Protein AF-A0A662SLT8-F1 (afdb_monomer_lite)

pLDDT: mean 85.56, std 12.42, range [47.25, 97.12]

Sequence (108 aa):
MTLLVELSDKREFVDIVRRLYRAIRQFSIESAPETILFWREAAVEGGVEVIYLVPLKPPDSDWVVWRCRERVPPEAVGESVESTLAEVGLDRALKVNSLKVDGEELAK

Secondary structure (DSSP, 8-state):
-PEEEEES-HHHHHHHHHHHHHHHHHH-SS------EEEEEEEETTEEEEEEEEEE--TTS--EEEEEEEEE-GGGHHHHHHHHHHHHT-S-EEE-S--EETTEES--

Structure (mmCIF, N/CA/C/O backbone):
data_AF-A0A662SLT8-F1
#
_entry.id   AF-A0A662SLT8-F1
#
loop_
_atom_site.group_PDB
_atom_site.id
_atom_site.type_symbol
_atom_site.label_atom_id
_atom_site.label_alt_id
_atom_site.label_comp_id
_atom_site.label_asym_id
_atom_site.label_entity_id
_atom_site.label_seq_id
_atom_site.pdbx_PDB_ins_code
_atom_site.Cartn_x
_atom_site.Cartn_y
_atom_site.Cartn_z
_atom_site.occupancy
_atom_site.B_iso_or_equiv
_atom_site.auth_seq_id
_atom_site.auth_comp_id
_atom_site.auth_asym_id
_atom_site.auth_atom_id
_atom_site.pdbx_PDB_model_num
ATOM 1 N N . MET A 1 1 ? 13.918 15.350 -6.840 1.00 69.12 1 MET A N 1
ATOM 2 C CA . MET A 1 1 ? 12.731 15.929 -6.166 1.00 69.12 1 MET A CA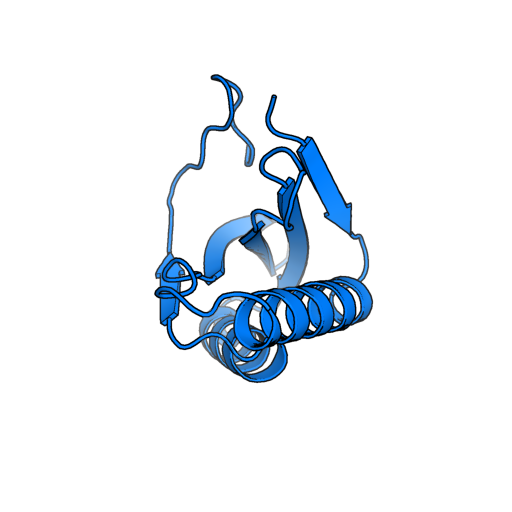 1
ATOM 3 C C . MET A 1 1 ? 11.761 14.787 -5.965 1.00 69.12 1 MET A C 1
ATOM 5 O O . MET A 1 1 ? 11.620 14.018 -6.899 1.00 69.12 1 MET A O 1
ATOM 9 N N . THR A 1 2 ? 11.158 14.581 -4.797 1.00 79.19 2 THR A N 1
ATOM 10 C CA . THR A 1 2 ? 10.259 13.426 -4.634 1.00 79.19 2 THR A CA 1
ATOM 11 C C . THR A 1 2 ? 8.813 13.838 -4.887 1.00 79.19 2 THR A C 1
ATOM 13 O O . THR A 1 2 ? 8.306 14.751 -4.240 1.00 79.19 2 THR A O 1
ATOM 16 N N . LEU A 1 3 ? 8.128 13.167 -5.815 1.00 84.81 3 LEU A N 1
ATOM 17 C CA . LEU A 1 3 ? 6.711 13.417 -6.079 1.00 84.81 3 LEU A CA 1
ATOM 18 C C . LEU A 1 3 ? 5.844 12.525 -5.187 1.00 84.81 3 LEU A C 1
ATOM 20 O O . LEU A 1 3 ? 5.958 11.303 -5.235 1.00 84.81 3 LEU A O 1
ATOM 24 N N . LEU A 1 4 ? 4.936 13.119 -4.413 1.00 88.19 4 LEU A N 1
ATOM 25 C CA . LEU A 1 4 ? 3.872 12.387 -3.728 1.00 88.19 4 LEU A CA 1
ATOM 26 C C . LEU A 1 4 ? 2.616 12.371 -4.600 1.00 88.19 4 LEU A C 1
ATOM 28 O O . LEU A 1 4 ? 2.088 13.429 -4.936 1.00 88.19 4 LEU A O 1
ATOM 32 N N . VAL A 1 5 ? 2.103 11.181 -4.905 1.00 90.38 5 VAL A N 1
ATOM 33 C CA . VAL A 1 5 ? 0.829 11.009 -5.610 1.00 90.38 5 VAL A CA 1
ATOM 34 C C . VAL A 1 5 ? -0.169 10.350 -4.673 1.00 90.38 5 VAL A C 1
ATOM 36 O O . VAL A 1 5 ? 0.045 9.227 -4.222 1.00 90.38 5 VAL A O 1
ATOM 39 N N . GLU A 1 6 ? -1.264 11.047 -4.378 1.00 92.50 6 GLU A N 1
ATOM 40 C CA . GLU A 1 6 ? -2.374 10.491 -3.610 1.00 92.50 6 GLU A CA 1
ATOM 41 C C . GLU A 1 6 ? -3.483 9.986 -4.532 1.00 92.50 6 GLU A C 1
ATOM 43 O O . GLU A 1 6 ? -3.958 10.717 -5.398 1.00 92.50 6 GLU A O 1
ATOM 48 N N . LEU A 1 7 ? -3.912 8.748 -4.294 1.00 93.88 7 LEU A N 1
ATOM 49 C CA . LEU A 1 7 ? -5.016 8.098 -4.985 1.00 93.88 7 LEU A CA 1
ATOM 50 C C . LEU A 1 7 ? -6.145 7.825 -3.992 1.00 93.88 7 LEU A C 1
ATOM 52 O O . LEU A 1 7 ? -5.937 7.210 -2.942 1.00 93.88 7 LEU A O 1
ATOM 56 N N . SER A 1 8 ? -7.345 8.295 -4.331 1.00 90.38 8 SER A N 1
ATOM 57 C CA . SER A 1 8 ? -8.539 8.146 -3.491 1.00 90.38 8 SER A CA 1
ATOM 58 C C . SER A 1 8 ? -9.168 6.753 -3.579 1.00 90.38 8 SER A C 1
ATOM 60 O O . SER A 1 8 ? -9.942 6.389 -2.699 1.00 90.38 8 SER A O 1
ATOM 62 N N . ASP A 1 9 ? -8.846 5.979 -4.620 1.00 92.50 9 ASP A N 1
ATOM 63 C CA . ASP A 1 9 ? -9.333 4.613 -4.823 1.00 92.50 9 ASP A CA 1
ATOM 64 C C . ASP A 1 9 ? -8.187 3.601 -4.657 1.00 92.50 9 ASP A C 1
ATOM 66 O O . ASP A 1 9 ? -7.164 3.656 -5.349 1.00 92.50 9 ASP A O 1
ATOM 70 N N . LYS A 1 10 ? -8.377 2.637 -3.750 1.00 94.19 10 LYS A N 1
ATOM 71 C CA . LYS A 1 10 ? -7.440 1.532 -3.512 1.00 94.19 10 LYS A CA 1
ATOM 72 C C . LYS A 1 10 ? -7.220 0.673 -4.753 1.00 94.19 10 LYS A C 1
ATOM 74 O O . LYS A 1 10 ? -6.099 0.229 -4.985 1.00 94.19 10 LYS A O 1
ATOM 79 N N . ARG A 1 11 ? -8.250 0.446 -5.569 1.00 94.94 11 ARG A N 1
ATOM 80 C CA . ARG A 1 11 ? -8.133 -0.344 -6.803 1.00 94.94 11 ARG A CA 1
ATOM 81 C C . ARG A 1 11 ? -7.224 0.345 -7.806 1.00 94.94 11 ARG A C 1
ATOM 83 O O . ARG A 1 11 ? -6.373 -0.309 -8.399 1.00 94.94 11 ARG A O 1
ATOM 90 N N . GLU A 1 12 ? -7.368 1.660 -7.953 1.00 95.19 12 GLU A N 1
ATOM 91 C CA . GLU A 1 12 ? -6.495 2.461 -8.813 1.00 95.19 12 GLU A CA 1
ATOM 92 C C . GLU A 1 12 ? -5.049 2.430 -8.305 1.00 95.19 12 GLU A C 1
ATOM 94 O O . GLU A 1 12 ? -4.123 2.188 -9.081 1.00 95.19 12 GLU A O 1
ATOM 99 N N . PHE A 1 13 ? -4.858 2.583 -6.991 1.00 95.94 13 PHE A N 1
ATOM 100 C CA . PHE A 1 13 ? -3.553 2.439 -6.351 1.00 95.94 13 PHE A CA 1
ATOM 101 C C . PHE A 1 13 ? -2.909 1.082 -6.637 1.00 95.94 13 PHE A C 1
ATOM 103 O O . PHE A 1 13 ? -1.773 1.029 -7.112 1.00 95.94 13 PHE A O 1
ATOM 110 N N . VAL A 1 14 ? -3.643 -0.008 -6.413 1.00 96.06 14 VAL A N 1
ATOM 111 C CA . VAL A 1 14 ? -3.174 -1.370 -6.673 1.00 96.06 14 VAL A CA 1
ATOM 112 C C . VAL A 1 14 ? -2.792 -1.544 -8.138 1.00 96.06 14 VAL A C 1
ATOM 114 O O . VAL A 1 14 ? -1.695 -2.019 -8.439 1.00 96.06 14 VAL A O 1
ATOM 117 N N . ASP A 1 15 ? -3.664 -1.136 -9.058 1.00 95.56 15 ASP A N 1
ATOM 118 C CA . ASP A 1 15 ? -3.443 -1.315 -10.489 1.00 95.56 15 ASP A CA 1
ATOM 119 C C . ASP A 1 15 ? -2.214 -0.551 -10.985 1.00 95.56 15 ASP A C 1
ATOM 121 O O . ASP A 1 15 ? -1.408 -1.110 -11.739 1.00 95.56 15 ASP A O 1
ATOM 125 N N . ILE A 1 16 ? -2.045 0.704 -10.562 1.00 92.62 16 ILE A N 1
ATOM 126 C CA . ILE A 1 16 ? -0.908 1.539 -10.958 1.00 92.62 16 ILE A CA 1
ATOM 127 C C . ILE A 1 16 ? 0.390 0.983 -10.374 1.00 92.62 16 ILE A C 1
ATOM 129 O O . ILE A 1 16 ? 1.332 0.722 -11.128 1.00 92.62 16 ILE A O 1
ATOM 133 N N . VAL A 1 17 ? 0.438 0.745 -9.059 1.00 92.81 17 VAL A N 1
ATOM 134 C CA . VAL A 1 17 ? 1.641 0.239 -8.383 1.00 92.81 17 VAL A CA 1
ATOM 135 C C . VAL A 1 17 ? 2.060 -1.103 -8.975 1.00 92.81 17 VAL A C 1
ATOM 137 O O . VAL A 1 17 ? 3.226 -1.278 -9.333 1.00 92.81 17 VAL A O 1
ATOM 140 N N . ARG A 1 18 ? 1.112 -2.028 -9.176 1.00 93.00 18 ARG A N 1
ATOM 141 C CA . ARG A 1 18 ? 1.387 -3.345 -9.764 1.00 93.00 18 ARG A CA 1
ATOM 142 C C . ARG A 1 18 ? 1.966 -3.233 -11.170 1.00 93.00 18 ARG A C 1
ATOM 144 O O . ARG A 1 18 ? 2.909 -3.949 -11.510 1.00 93.00 18 ARG A O 1
ATOM 151 N N . ARG A 1 19 ? 1.399 -2.367 -12.018 1.00 91.00 19 ARG A N 1
ATOM 152 C CA . ARG A 1 19 ? 1.883 -2.163 -13.396 1.00 91.00 19 ARG A CA 1
ATOM 153 C C . ARG A 1 19 ? 3.288 -1.570 -13.408 1.00 91.00 19 ARG A C 1
ATOM 155 O O . ARG A 1 19 ? 4.140 -2.075 -14.136 1.00 91.00 19 ARG A O 1
ATOM 162 N N . LEU A 1 20 ? 3.539 -0.552 -12.586 1.00 88.19 20 LEU A N 1
ATOM 163 C CA . LEU A 1 20 ? 4.845 0.100 -12.495 1.00 88.19 20 LEU A CA 1
ATOM 164 C C . LEU A 1 20 ? 5.915 -0.844 -11.950 1.00 88.19 20 LEU A C 1
ATOM 166 O O . LEU A 1 20 ? 6.978 -0.962 -12.552 1.00 88.19 20 LEU A O 1
ATOM 170 N N . TYR A 1 21 ? 5.626 -1.566 -10.868 1.00 87.12 21 TYR A N 1
ATOM 171 C CA . TYR A 1 21 ? 6.561 -2.531 -10.295 1.00 87.12 21 TYR A CA 1
ATOM 172 C C . TYR A 1 21 ? 6.924 -3.634 -11.300 1.00 87.12 21 TYR A C 1
ATOM 174 O O . TYR A 1 21 ? 8.100 -3.953 -11.480 1.00 87.12 21 TYR A O 1
A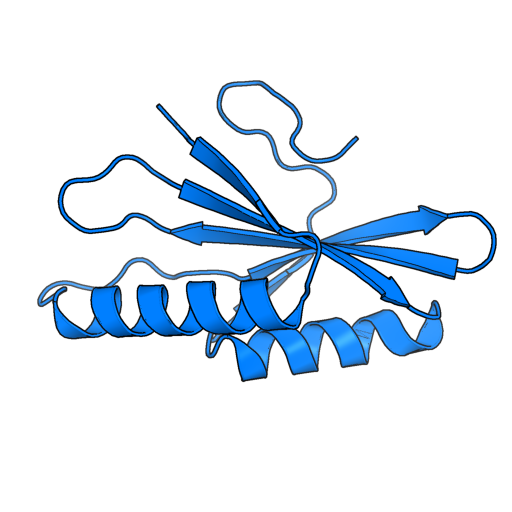TOM 182 N N . ARG A 1 22 ? 5.934 -4.165 -12.034 1.00 87.50 22 ARG A N 1
ATOM 183 C CA . ARG A 1 22 ? 6.182 -5.133 -13.115 1.00 87.50 22 ARG A CA 1
ATOM 184 C C . ARG A 1 22 ? 7.050 -4.551 -14.227 1.00 87.50 22 ARG A C 1
ATOM 186 O O . ARG A 1 22 ? 7.971 -5.232 -14.665 1.00 87.50 22 ARG A O 1
ATOM 193 N N . ALA A 1 23 ? 6.783 -3.320 -14.661 1.00 83.94 23 ALA A N 1
ATOM 194 C CA . ALA A 1 23 ? 7.592 -2.657 -15.680 1.00 83.94 23 ALA A CA 1
ATOM 195 C C . ALA A 1 23 ? 9.043 -2.481 -15.202 1.00 83.94 23 ALA A C 1
ATOM 197 O O . ALA A 1 23 ? 9.967 -2.907 -15.888 1.00 83.94 23 ALA A O 1
ATOM 198 N N . ILE A 1 24 ? 9.251 -1.957 -13.990 1.00 80.31 24 ILE A N 1
ATOM 199 C CA . ILE A 1 24 ? 10.587 -1.781 -13.400 1.00 80.31 24 ILE A CA 1
ATOM 200 C C . ILE A 1 24 ? 11.339 -3.117 -13.357 1.00 80.31 24 ILE A C 1
ATOM 202 O O . ILE A 1 24 ? 12.480 -3.190 -13.803 1.00 80.31 24 ILE A O 1
ATOM 206 N N . ARG A 1 25 ? 10.696 -4.202 -12.907 1.00 79.94 25 ARG A N 1
ATOM 207 C CA . ARG A 1 25 ? 11.319 -5.537 -12.884 1.00 79.94 25 ARG A CA 1
ATOM 208 C C . ARG A 1 25 ? 11.655 -6.100 -14.264 1.00 79.94 25 ARG A C 1
ATOM 210 O O . ARG A 1 25 ? 12.589 -6.886 -14.362 1.00 79.94 25 ARG A O 1
ATOM 217 N N . GLN A 1 26 ? 10.892 -5.756 -15.299 1.00 77.69 26 GLN A N 1
ATOM 218 C CA . GLN A 1 26 ? 11.143 -6.225 -16.666 1.00 77.69 26 GLN A CA 1
ATOM 219 C C . GLN A 1 26 ? 12.309 -5.488 -17.333 1.00 77.69 26 GLN A C 1
ATOM 221 O O . GLN A 1 26 ? 13.042 -6.103 -18.103 1.00 77.69 26 GLN A O 1
ATOM 226 N N . PHE A 1 27 ? 12.483 -4.195 -17.046 1.00 70.25 27 PHE A N 1
ATOM 227 C CA . PHE A 1 27 ? 13.524 -3.365 -17.664 1.00 70.25 27 PHE A CA 1
ATOM 228 C C . PHE A 1 27 ? 14.831 -3.295 -16.855 1.00 70.25 27 PHE A C 1
ATOM 230 O O . PHE A 1 27 ? 15.873 -2.959 -17.416 1.00 70.25 27 PHE A O 1
ATOM 237 N N . SER A 1 28 ? 14.814 -3.627 -15.560 1.00 63.06 28 SER A N 1
ATOM 238 C CA . SER A 1 28 ? 16.006 -3.588 -14.700 1.00 63.06 28 SER A CA 1
ATOM 239 C C . SER A 1 28 ? 16.793 -4.901 -14.804 1.00 63.06 28 SER A C 1
ATOM 241 O O . SER A 1 28 ? 16.476 -5.880 -14.132 1.00 63.06 28 SER A O 1
ATOM 243 N N . ILE A 1 29 ? 17.821 -4.924 -15.662 1.00 53.62 29 ILE A N 1
ATOM 244 C CA . ILE A 1 29 ? 18.763 -6.056 -15.819 1.00 53.62 29 ILE A CA 1
ATOM 245 C C . ILE A 1 29 ? 19.632 -6.224 -14.557 1.00 53.62 29 ILE A C 1
ATOM 247 O O . ILE A 1 29 ? 20.056 -7.329 -14.223 1.00 53.62 29 ILE A O 1
ATOM 251 N N . GLU A 1 30 ? 19.834 -5.139 -13.809 1.00 52.03 30 GLU A N 1
ATOM 252 C CA . GLU A 1 30 ? 20.465 -5.138 -12.492 1.00 52.03 30 GLU A CA 1
ATOM 253 C C . GLU A 1 30 ? 19.383 -4.958 -11.423 1.00 52.03 30 GLU A C 1
ATOM 255 O O . GLU A 1 30 ? 18.623 -3.994 -11.471 1.00 52.03 30 GLU A O 1
ATOM 260 N N . SER A 1 31 ? 19.278 -5.929 -10.509 1.00 53.97 31 SER A N 1
ATOM 261 C CA . SER A 1 31 ? 18.623 -5.848 -9.190 1.00 53.97 31 SER A CA 1
ATOM 262 C C . SER A 1 31 ? 17.626 -4.693 -9.023 1.00 53.97 31 SER A C 1
ATOM 264 O O . SER A 1 31 ? 17.988 -3.627 -8.522 1.00 53.97 31 SER A O 1
ATOM 266 N N . ALA A 1 32 ? 16.370 -4.910 -9.433 1.00 56.31 32 ALA A N 1
ATOM 267 C CA . ALA A 1 32 ? 15.282 -3.993 -9.104 1.00 56.31 32 ALA A CA 1
ATOM 268 C C . ALA A 1 32 ? 15.342 -3.676 -7.595 1.00 56.31 32 ALA A C 1
ATOM 270 O O . ALA A 1 32 ? 15.467 -4.616 -6.801 1.00 56.31 32 ALA A O 1
ATOM 271 N N . PRO A 1 33 ? 15.300 -2.394 -7.187 1.00 60.84 33 PRO A N 1
ATOM 272 C CA . PRO A 1 33 ? 15.378 -2.042 -5.777 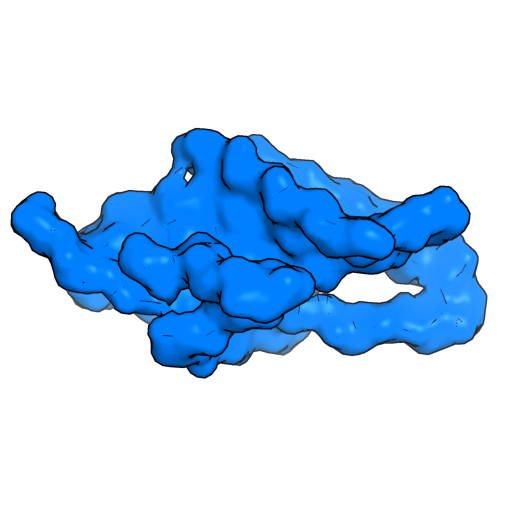1.00 60.84 33 PRO A CA 1
ATOM 273 C C . PRO A 1 33 ? 14.283 -2.781 -5.007 1.00 60.84 33 PRO A C 1
ATOM 275 O O . PRO A 1 33 ? 13.140 -2.859 -5.474 1.00 60.84 33 PRO A O 1
ATOM 278 N N . GLU A 1 34 ? 14.644 -3.341 -3.848 1.00 71.38 34 GLU A N 1
ATOM 279 C CA . GLU A 1 34 ? 13.695 -4.005 -2.954 1.00 71.38 34 GLU A CA 1
ATOM 280 C C . GLU A 1 34 ? 12.568 -3.013 -2.650 1.00 71.38 34 GLU A C 1
ATOM 282 O O . GLU A 1 34 ? 12.755 -2.003 -1.971 1.00 71.38 34 GLU A O 1
ATOM 287 N N . THR A 1 35 ? 11.410 -3.252 -3.261 1.00 84.31 35 THR A N 1
ATOM 288 C CA . THR A 1 35 ? 10.256 -2.365 -3.161 1.00 84.31 35 THR A CA 1
ATOM 289 C C . THR A 1 35 ? 9.378 -2.883 -2.036 1.00 84.31 35 THR A C 1
ATOM 291 O O . THR A 1 35 ? 8.973 -4.044 -2.042 1.00 84.31 35 THR A O 1
ATOM 294 N N . ILE A 1 36 ? 9.094 -2.017 -1.068 1.00 91.06 36 ILE A N 1
ATOM 295 C CA . ILE A 1 36 ? 8.377 -2.361 0.160 1.00 91.06 36 ILE A CA 1
ATOM 296 C C . ILE A 1 36 ? 7.041 -1.619 0.175 1.00 91.06 36 ILE A C 1
ATOM 298 O O . ILE A 1 36 ? 6.984 -0.427 -0.133 1.00 91.06 36 ILE A O 1
ATOM 302 N N . LEU A 1 37 ? 5.974 -2.316 0.574 1.00 94.50 37 LEU A N 1
ATOM 303 C CA . LEU A 1 37 ? 4.714 -1.680 0.946 1.00 94.50 37 LEU A CA 1
ATOM 304 C C . LEU A 1 37 ? 4.842 -1.117 2.362 1.00 94.50 37 LEU A C 1
ATOM 306 O O . LEU A 1 37 ? 4.817 -1.859 3.343 1.00 94.50 37 LEU A O 1
ATOM 310 N N . PHE A 1 38 ? 4.964 0.193 2.497 1.00 94.81 38 PHE A N 1
ATOM 311 C CA . PHE A 1 38 ? 4.862 0.829 3.803 1.00 94.81 38 PHE A CA 1
ATOM 312 C C . PHE A 1 38 ? 3.392 1.032 4.149 1.00 94.81 38 PHE A C 1
ATOM 314 O O . PHE A 1 38 ? 2.579 1.357 3.282 1.00 94.81 38 PHE A O 1
ATOM 321 N N . TRP A 1 39 ? 3.043 0.857 5.418 1.00 95.25 39 TRP A N 1
ATOM 322 C CA . TRP A 1 39 ? 1.690 1.134 5.880 1.00 95.25 39 TRP A CA 1
ATOM 323 C C . TRP A 1 39 ? 1.668 1.704 7.291 1.00 95.25 39 TRP A C 1
ATOM 325 O O . TRP A 1 39 ? 2.591 1.493 8.079 1.00 95.25 39 TRP A O 1
ATOM 335 N N . ARG A 1 40 ? 0.596 2.417 7.626 1.00 92.81 40 ARG A N 1
ATOM 336 C CA . ARG A 1 40 ? 0.302 2.818 9.003 1.00 92.81 40 ARG A CA 1
ATOM 337 C C . ARG A 1 40 ? -1.185 2.893 9.256 1.00 92.81 40 ARG A C 1
ATOM 339 O O . ARG A 1 40 ? -1.967 2.997 8.321 1.00 92.81 40 ARG A O 1
ATOM 346 N N . GLU A 1 41 ? -1.543 2.897 10.526 1.00 93.06 41 GLU A N 1
ATOM 347 C CA . GLU A 1 41 ? -2.905 3.122 10.987 1.00 93.06 41 GLU A CA 1
ATOM 348 C C . GLU A 1 41 ? -3.044 4.530 11.570 1.00 93.06 41 GLU A C 1
ATOM 350 O O . GLU A 1 41 ? -2.114 5.073 12.173 1.00 93.06 41 GLU A O 1
ATOM 355 N N . ALA A 1 42 ? -4.214 5.119 11.386 1.00 90.50 42 ALA A N 1
ATOM 356 C CA . ALA A 1 42 ? -4.661 6.315 12.069 1.00 90.50 42 ALA A CA 1
ATOM 357 C C . ALA A 1 42 ? -6.043 6.025 12.658 1.00 90.50 42 ALA A C 1
ATOM 359 O O . ALA A 1 42 ? -6.950 5.575 11.956 1.00 90.50 42 ALA A O 1
ATOM 360 N N . ALA A 1 43 ? -6.198 6.252 13.961 1.00 89.75 43 ALA A N 1
ATOM 361 C CA . ALA A 1 43 ? -7.503 6.149 14.596 1.00 89.75 43 ALA A CA 1
ATOM 362 C C . ALA A 1 43 ? -8.409 7.261 14.055 1.00 89.75 43 ALA A C 1
ATOM 364 O O . ALA A 1 43 ? -8.034 8.435 14.073 1.00 89.75 43 ALA A O 1
ATOM 365 N N . VAL A 1 44 ? -9.595 6.888 13.586 1.00 90.44 44 VAL A N 1
ATOM 366 C CA . VAL A 1 44 ? -10.610 7.821 13.090 1.00 90.44 44 VAL A CA 1
ATOM 367 C C . VAL A 1 44 ? -11.939 7.533 13.776 1.00 90.44 44 VAL A C 1
ATOM 369 O O . VAL A 1 44 ? -12.144 6.465 14.355 1.00 90.44 44 VAL A O 1
ATOM 372 N N . GLU A 1 45 ? -12.862 8.490 13.738 1.00 87.44 45 GLU A N 1
ATOM 373 C CA . GLU A 1 45 ? -14.200 8.268 14.281 1.00 87.44 45 GLU A CA 1
ATOM 374 C C . GLU A 1 45 ? -14.863 7.076 13.570 1.00 87.44 45 GLU A C 1
ATOM 376 O O . GLU A 1 45 ? -15.018 7.069 12.348 1.00 87.44 45 GLU A O 1
ATOM 381 N N . GLY A 1 46 ? -15.216 6.045 14.342 1.00 82.81 46 GLY A N 1
ATOM 382 C CA . GLY A 1 46 ? -15.884 4.851 13.827 1.00 82.81 46 GLY A CA 1
ATOM 383 C C . GLY A 1 46 ? -14.982 3.811 13.151 1.00 82.81 46 GLY A C 1
ATOM 384 O O . GLY A 1 46 ? -15.520 2.886 12.548 1.00 82.81 46 GLY A O 1
ATOM 385 N N . GLY A 1 47 ? -13.648 3.906 13.245 1.00 90.75 47 GLY A N 1
ATOM 386 C CA . GLY A 1 47 ? -12.776 2.850 12.722 1.00 90.75 47 GLY A CA 1
ATOM 387 C C . GLY A 1 47 ? -11.290 3.191 12.673 1.00 90.75 47 GLY A C 1
ATOM 388 O O . GLY A 1 47 ? -10.780 4.008 13.441 1.00 90.75 47 GLY A O 1
ATOM 389 N N . VAL A 1 48 ? -10.591 2.537 11.748 1.00 94.19 48 VAL A N 1
ATOM 390 C CA . VAL A 1 48 ? -9.174 2.770 11.468 1.00 94.19 48 VAL A CA 1
ATOM 391 C C . VAL A 1 48 ? -9.021 3.196 10.016 1.00 94.19 48 VAL A C 1
ATOM 393 O O . VAL A 1 48 ? -9.572 2.577 9.110 1.00 94.19 48 VAL A O 1
ATOM 396 N N . GLU A 1 49 ? -8.255 4.254 9.787 1.00 94.50 49 GLU A N 1
ATOM 397 C CA . GLU A 1 49 ? -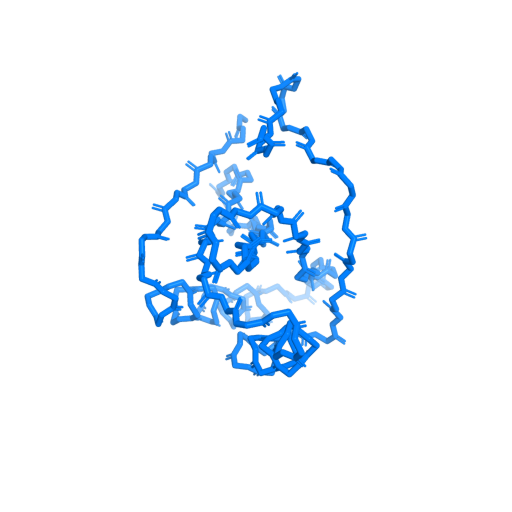7.754 4.589 8.462 1.00 94.50 49 GLU A CA 1
ATOM 398 C C . GLU A 1 49 ? -6.369 3.962 8.289 1.00 94.50 49 GLU A C 1
ATOM 400 O O . GLU A 1 49 ? -5.438 4.265 9.036 1.00 94.50 49 GLU A O 1
ATOM 405 N N . VAL A 1 50 ? -6.230 3.069 7.314 1.00 94.94 50 VAL A N 1
ATOM 406 C CA . VAL A 1 50 ? -4.947 2.503 6.906 1.00 94.94 50 VAL A CA 1
ATOM 407 C C . VAL A 1 50 ? -4.404 3.326 5.749 1.00 94.94 50 VAL A C 1
ATOM 409 O O . VAL A 1 50 ? -5.079 3.541 4.744 1.00 94.94 50 VAL A O 1
ATOM 412 N N . ILE A 1 51 ? -3.171 3.799 5.895 1.00 94.12 51 ILE A N 1
ATOM 413 C CA . ILE A 1 51 ? -2.465 4.595 4.895 1.00 94.12 51 ILE A CA 1
ATOM 414 C C . ILE A 1 51 ? -1.388 3.712 4.277 1.00 94.12 51 ILE A C 1
ATOM 416 O O . ILE A 1 51 ? -0.455 3.317 4.975 1.00 94.12 51 ILE A O 1
ATOM 420 N N . TYR A 1 52 ? -1.500 3.436 2.982 1.00 95.19 52 TYR A N 1
ATOM 421 C CA . TYR A 1 52 ? -0.533 2.672 2.197 1.00 95.19 52 TYR A CA 1
ATOM 422 C C . TYR A 1 52 ? 0.407 3.600 1.444 1.00 95.19 52 TYR A C 1
ATOM 424 O O . TYR A 1 52 ? -0.022 4.624 0.912 1.00 95.19 52 TYR A O 1
ATOM 432 N N . LEU A 1 53 ? 1.685 3.236 1.392 1.00 93.31 53 LEU A N 1
ATOM 433 C CA . LEU A 1 53 ? 2.755 4.022 0.795 1.00 93.31 53 LEU A CA 1
ATOM 434 C C . LEU A 1 53 ? 3.703 3.096 0.026 1.00 93.31 53 LEU A C 1
ATOM 436 O O . LEU A 1 53 ? 4.261 2.164 0.603 1.00 93.31 53 LEU A O 1
ATOM 440 N N . VAL A 1 54 ? 3.918 3.358 -1.263 1.00 92.31 54 VAL A N 1
ATOM 441 C CA . VAL A 1 54 ? 4.896 2.615 -2.075 1.00 92.31 54 VAL A CA 1
ATOM 442 C C . VAL A 1 54 ? 5.810 3.601 -2.803 1.00 92.31 54 VAL A C 1
ATOM 444 O O . VAL A 1 54 ? 5.361 4.272 -3.737 1.00 92.31 54 VAL A O 1
ATOM 447 N N . PRO A 1 55 ? 7.087 3.714 -2.400 1.00 89.12 55 PRO A N 1
ATOM 448 C CA . PRO A 1 55 ? 8.082 4.452 -3.159 1.00 89.12 55 PRO A CA 1
ATOM 449 C C . PRO A 1 55 ? 8.538 3.622 -4.362 1.00 89.12 55 PRO A C 1
ATOM 451 O O . PRO A 1 55 ? 9.009 2.496 -4.217 1.00 89.12 55 PRO A O 1
ATOM 454 N N . LEU A 1 56 ? 8.429 4.195 -5.555 1.00 86.62 56 LEU A N 1
ATOM 455 C CA . LEU A 1 56 ? 8.932 3.627 -6.799 1.00 86.62 56 LEU A CA 1
ATOM 456 C C . LEU A 1 56 ? 9.797 4.656 -7.513 1.00 86.62 56 LEU A C 1
ATOM 458 O O . LEU A 1 56 ? 9.474 5.842 -7.546 1.00 86.62 56 LEU A O 1
ATOM 462 N N . LYS A 1 57 ? 10.871 4.184 -8.142 1.00 82.00 57 LYS A N 1
ATOM 463 C CA . LYS A 1 57 ? 11.680 4.990 -9.050 1.00 82.00 57 LYS A CA 1
ATOM 464 C C . LYS A 1 57 ? 11.543 4.438 -10.469 1.00 82.00 57 LYS A C 1
ATOM 466 O O . LYS A 1 57 ? 12.176 3.426 -10.777 1.00 82.00 57 LYS A O 1
ATOM 471 N N . PRO A 1 58 ? 10.703 5.043 -11.325 1.00 72.31 58 PRO A N 1
ATOM 472 C CA . PRO A 1 58 ? 10.668 4.694 -12.739 1.00 72.31 58 PRO A CA 1
ATOM 473 C C . PRO A 1 58 ? 12.034 4.944 -13.410 1.00 72.31 58 PRO A C 1
ATOM 475 O O . PRO A 1 58 ? 12.784 5.812 -12.949 1.00 72.31 58 PRO A O 1
ATOM 478 N N . PRO A 1 59 ? 12.359 4.233 -14.507 1.00 71.88 59 PRO A N 1
ATOM 479 C CA . PRO A 1 59 ? 13.515 4.567 -15.336 1.00 71.88 59 PRO A CA 1
ATOM 480 C C . PRO A 1 59 ? 13.445 6.032 -15.784 1.00 71.88 59 PRO A C 1
ATOM 482 O O . PRO A 1 59 ? 12.372 6.516 -16.141 1.00 71.88 59 PRO A O 1
ATOM 485 N N . ASP A 1 60 ? 14.575 6.736 -15.718 1.00 74.50 60 ASP A N 1
ATOM 486 C CA . ASP A 1 60 ? 14.719 8.139 -16.142 1.00 74.50 60 ASP A CA 1
ATOM 487 C C . ASP A 1 60 ? 13.798 9.151 -15.432 1.00 74.50 60 ASP A C 1
ATOM 489 O O . ASP A 1 60 ? 13.566 10.253 -15.929 1.00 74.50 60 ASP A O 1
ATOM 493 N N . SER A 1 61 ? 13.292 8.804 -14.245 1.00 73.12 61 SER A N 1
ATOM 494 C CA . SER A 1 61 ? 12.451 9.683 -13.434 1.00 73.12 61 SER A CA 1
ATOM 495 C C . SER A 1 61 ? 12.979 9.861 -12.010 1.00 73.12 61 SER A C 1
ATOM 497 O O . SER A 1 61 ? 13.830 9.115 -11.508 1.00 73.12 61 SER A O 1
ATOM 499 N N . ASP A 1 62 ? 12.452 10.893 -11.363 1.00 82.25 62 ASP A N 1
ATOM 500 C CA . ASP A 1 62 ? 12.594 11.137 -9.937 1.00 82.25 62 ASP A CA 1
ATOM 501 C C . ASP A 1 62 ? 11.818 10.079 -9.122 1.00 82.25 62 ASP A C 1
ATOM 503 O O . ASP A 1 62 ? 10.992 9.328 -9.648 1.00 82.25 62 ASP A O 1
ATOM 507 N N . TRP A 1 63 ? 12.086 9.992 -7.816 1.00 83.81 63 TRP A N 1
ATOM 508 C CA . TRP A 1 63 ? 11.314 9.112 -6.934 1.00 83.81 63 TRP A CA 1
ATOM 509 C C . TRP A 1 63 ? 9.849 9.558 -6.866 1.00 83.81 63 TRP A C 1
ATOM 511 O O . TRP A 1 63 ? 9.556 10.738 -6.666 1.00 83.81 63 TRP A O 1
ATOM 521 N N . VAL A 1 64 ? 8.933 8.594 -6.966 1.00 87.75 64 VAL A N 1
ATOM 522 C CA . VAL A 1 64 ? 7.494 8.799 -6.791 1.00 87.75 64 VAL A CA 1
ATOM 523 C C . VAL A 1 64 ? 7.012 7.965 -5.612 1.00 87.75 64 VAL A C 1
ATOM 525 O O . VAL A 1 64 ? 7.256 6.761 -5.553 1.00 87.75 64 VAL A O 1
ATOM 528 N N . VAL A 1 65 ? 6.308 8.590 -4.675 1.00 90.19 65 VAL A N 1
ATOM 529 C CA . VAL A 1 65 ? 5.648 7.915 -3.557 1.00 90.19 65 VAL A CA 1
ATOM 530 C C . VAL A 1 65 ? 4.158 7.856 -3.838 1.00 90.19 65 VAL A C 1
ATOM 532 O O . VAL A 1 65 ? 3.481 8.881 -3.871 1.00 90.19 65 VAL A O 1
ATOM 535 N N . TRP A 1 66 ? 3.648 6.645 -4.026 1.00 92.69 66 TRP A N 1
ATOM 536 C CA . TRP A 1 66 ? 2.224 6.390 -4.205 1.00 92.69 66 TRP A CA 1
ATOM 537 C C . TRP A 1 66 ? 1.569 6.237 -2.844 1.00 92.69 66 TRP A C 1
ATOM 539 O O . TRP A 1 66 ? 2.022 5.418 -2.045 1.00 92.69 66 TRP A O 1
ATOM 549 N N . ARG A 1 67 ? 0.513 7.008 -2.581 1.00 93.38 67 ARG A N 1
ATOM 550 C CA . ARG A 1 67 ? -0.246 6.988 -1.331 1.00 93.38 67 ARG A CA 1
ATOM 551 C C . ARG A 1 67 ? -1.701 6.631 -1.588 1.00 93.38 67 ARG A C 1
ATOM 553 O O . ARG A 1 67 ? -2.327 7.212 -2.469 1.00 93.38 67 ARG A O 1
ATOM 560 N N . CYS A 1 68 ? -2.254 5.759 -0.756 1.00 95.00 68 CYS A N 1
ATOM 561 C CA . CYS A 1 68 ? -3.690 5.504 -0.691 1.00 95.00 68 CYS A CA 1
ATOM 562 C C . CYS A 1 68 ? -4.150 5.433 0.768 1.00 95.00 68 CYS A C 1
ATOM 564 O O . CYS A 1 68 ? -3.361 5.094 1.651 1.00 95.00 68 CYS A O 1
ATOM 566 N N . ARG A 1 69 ? -5.416 5.772 1.014 1.00 94.25 69 ARG A N 1
ATOM 567 C CA . ARG A 1 69 ? -6.073 5.669 2.318 1.00 94.25 69 ARG A CA 1
ATOM 568 C C . ARG A 1 69 ? -7.289 4.769 2.199 1.00 94.25 69 ARG A C 1
ATOM 570 O O . ARG A 1 69 ? -8.082 4.921 1.276 1.00 94.25 69 ARG A O 1
ATOM 577 N N . GLU A 1 70 ? -7.455 3.875 3.156 1.00 94.31 70 GLU A N 1
ATOM 578 C CA . GLU A 1 70 ? -8.597 2.975 3.226 1.00 94.31 70 GLU A CA 1
ATOM 579 C C . GLU A 1 70 ? -9.151 2.964 4.644 1.00 94.31 70 GLU A C 1
ATOM 581 O O . GLU A 1 70 ? -8.403 2.841 5.611 1.00 94.31 70 GLU A O 1
ATOM 586 N N . ARG A 1 71 ? -10.472 3.075 4.780 1.00 94.25 71 ARG A N 1
ATOM 587 C CA . ARG A 1 71 ? -11.132 2.888 6.072 1.00 94.25 71 ARG A CA 1
ATOM 588 C C . ARG A 1 71 ? -11.506 1.430 6.239 1.00 94.25 71 ARG A C 1
ATOM 590 O O . ARG A 1 71 ? -12.224 0.883 5.406 1.00 94.25 71 ARG A O 1
ATOM 597 N N . VAL A 1 72 ? -11.065 0.842 7.340 1.00 93.56 72 VAL A N 1
ATOM 598 C CA . VAL A 1 72 ? -11.351 -0.546 7.694 1.00 93.56 72 VAL A CA 1
ATOM 599 C C . VAL A 1 72 ? -11.736 -0.647 9.173 1.00 93.56 72 VAL A C 1
ATOM 601 O O . VAL A 1 72 ? -11.333 0.194 9.986 1.00 93.56 72 VAL A O 1
ATOM 604 N N . PRO A 1 73 ? -12.516 -1.670 9.556 1.00 93.94 73 PRO A N 1
ATOM 605 C CA . PRO A 1 73 ? -12.663 -2.042 10.957 1.00 93.94 73 PRO A CA 1
ATOM 606 C C . PRO A 1 73 ? -11.296 -2.370 11.592 1.00 93.94 73 PRO A C 1
ATOM 608 O O . PRO A 1 73 ? -10.437 -2.925 10.900 1.00 93.94 73 PRO A O 1
ATOM 611 N N . PRO A 1 74 ? -11.071 -2.070 12.886 1.00 93.12 74 PRO A N 1
ATOM 612 C CA . PRO A 1 74 ? -9.807 -2.370 13.568 1.00 93.12 74 PRO A CA 1
ATOM 613 C C . PRO A 1 74 ? -9.347 -3.829 13.421 1.00 93.12 74 PRO A C 1
ATOM 615 O O . PRO A 1 74 ? -8.165 -4.098 13.223 1.00 93.12 74 PRO A O 1
ATOM 618 N N . GLU A 1 75 ? -10.284 -4.773 13.478 1.00 94.38 75 GLU A N 1
ATOM 619 C CA . GLU A 1 75 ? -10.046 -6.209 13.338 1.00 94.38 75 GLU A CA 1
ATOM 620 C C . GLU A 1 75 ? -9.618 -6.631 11.923 1.00 94.38 75 GLU A C 1
ATOM 622 O O . GLU A 1 75 ? -8.981 -7.669 11.765 1.00 94.38 75 GLU A O 1
ATOM 627 N N . ALA A 1 76 ? -9.914 -5.815 10.907 1.00 95.50 76 ALA A N 1
ATOM 628 C CA . ALA A 1 76 ? -9.636 -6.103 9.501 1.00 95.50 76 ALA A CA 1
ATOM 629 C C . ALA A 1 76 ? -8.325 -5.473 8.995 1.00 95.50 76 ALA A C 1
ATOM 631 O O . ALA A 1 76 ? -7.951 -5.672 7.840 1.00 95.50 76 ALA A O 1
ATOM 632 N N . VAL A 1 77 ? -7.601 -4.716 9.832 1.00 95.19 77 VAL A N 1
ATOM 633 C CA . VAL A 1 77 ? -6.355 -4.034 9.431 1.00 95.19 77 VAL A CA 1
ATOM 634 C C . VAL A 1 77 ? -5.317 -5.024 8.897 1.00 95.19 77 VAL A C 1
ATOM 636 O O . VAL A 1 77 ? -4.735 -4.785 7.841 1.00 95.19 77 VAL A O 1
ATOM 639 N N . GLY A 1 78 ? -5.105 -6.143 9.600 1.00 95.69 78 GLY A N 1
ATOM 640 C CA . GLY A 1 78 ? -4.136 -7.167 9.194 1.00 95.69 78 GLY A CA 1
ATOM 641 C C . GLY A 1 78 ? -4.467 -7.771 7.828 1.00 95.69 78 GLY A C 1
ATOM 642 O O . GLY A 1 78 ? -3.634 -7.731 6.924 1.00 95.69 78 GLY A O 1
ATOM 643 N N . GLU A 1 79 ? -5.708 -8.234 7.656 1.00 96.81 79 GLU A N 1
ATOM 644 C CA . GLU A 1 79 ? -6.200 -8.795 6.391 1.00 96.81 79 GLU A CA 1
ATOM 645 C C . GLU A 1 79 ? -6.101 -7.780 5.248 1.00 96.81 79 GLU A C 1
ATOM 647 O O . GLU A 1 79 ? -5.649 -8.115 4.154 1.00 96.81 79 GLU A O 1
ATOM 652 N N . SER A 1 80 ? -6.447 -6.513 5.500 1.00 96.19 80 SER A N 1
ATOM 653 C CA . SER A 1 80 ? -6.371 -5.490 4.459 1.00 96.19 80 SER A CA 1
ATOM 654 C C . SER A 1 80 ? -4.935 -5.236 3.995 1.00 96.19 80 SER A C 1
ATOM 656 O O . SER A 1 80 ? -4.680 -5.084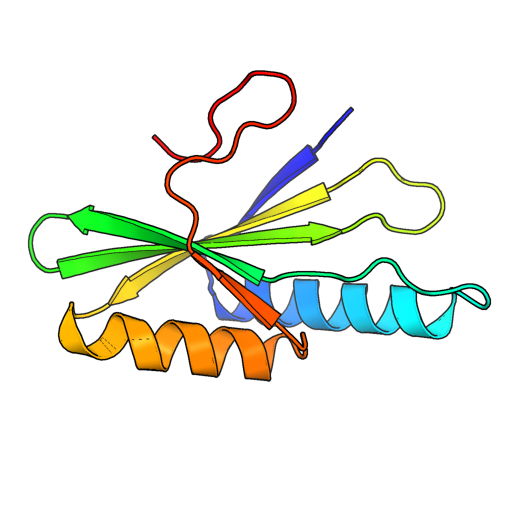 2.796 1.00 96.19 80 SER A O 1
ATOM 658 N N . VAL A 1 81 ? -3.968 -5.208 4.919 1.00 96.94 81 VAL A N 1
ATOM 659 C CA . VAL A 1 81 ? -2.543 -5.058 4.583 1.00 96.94 81 VAL A CA 1
ATOM 660 C C . VAL A 1 81 ? -2.035 -6.260 3.788 1.00 96.94 81 VAL A C 1
ATOM 662 O O . VAL A 1 81 ? -1.374 -6.061 2.768 1.00 96.94 81 VAL A O 1
ATOM 665 N N . GLU A 1 82 ? -2.358 -7.481 4.215 1.00 97.12 82 GLU A N 1
ATOM 666 C CA . GLU A 1 82 ? -1.951 -8.710 3.524 1.00 97.12 82 GLU A CA 1
ATOM 667 C C . GLU A 1 82 ? -2.553 -8.803 2.115 1.00 97.12 82 GLU A C 1
ATOM 669 O O . GLU A 1 82 ? -1.823 -9.065 1.155 1.00 97.12 82 GLU A O 1
ATOM 674 N N . SER A 1 83 ? -3.849 -8.499 1.965 1.00 96.94 83 SER A N 1
ATOM 675 C CA . SER A 1 83 ? -4.519 -8.454 0.658 1.00 96.94 83 SER A CA 1
ATOM 676 C C . SER A 1 83 ? -3.874 -7.412 -0.248 1.00 96.94 83 SER A C 1
ATOM 678 O O . SER A 1 83 ? -3.497 -7.716 -1.376 1.00 96.94 83 SER A O 1
ATOM 680 N N . THR A 1 84 ? -3.656 -6.197 0.266 1.00 97.12 84 THR A N 1
ATOM 681 C CA . THR A 1 84 ? -3.036 -5.115 -0.510 1.00 97.12 84 THR A CA 1
ATOM 682 C C . THR A 1 84 ? -1.637 -5.506 -0.972 1.00 97.12 84 THR A C 1
ATOM 684 O O . THR A 1 84 ? -1.325 -5.313 -2.144 1.00 97.12 84 THR A O 1
ATOM 687 N N . LEU A 1 85 ? -0.815 -6.092 -0.090 1.00 96.44 85 LEU A N 1
ATOM 688 C CA . LEU A 1 85 ? 0.533 -6.572 -0.407 1.00 96.44 85 LEU A CA 1
ATOM 689 C C . LEU A 1 85 ? 0.521 -7.596 -1.552 1.00 96.44 85 LEU A C 1
ATOM 691 O O . LEU A 1 85 ? 1.278 -7.459 -2.519 1.00 96.44 85 LEU A O 1
ATOM 695 N N . ALA A 1 86 ? -0.364 -8.590 -1.457 1.00 95.62 86 ALA A N 1
ATOM 696 C CA . ALA A 1 86 ? -0.516 -9.629 -2.468 1.00 95.62 86 ALA A CA 1
ATOM 697 C C . ALA A 1 86 ? -1.019 -9.064 -3.807 1.00 95.62 86 ALA A C 1
ATOM 699 O O . ALA A 1 86 ? -0.519 -9.433 -4.871 1.00 95.62 86 ALA A O 1
ATOM 700 N N . GLU A 1 87 ? -1.976 -8.136 -3.766 1.00 95.88 87 GLU A N 1
ATOM 701 C CA . GLU A 1 87 ? -2.571 -7.511 -4.946 1.00 95.88 87 GLU A CA 1
ATOM 702 C C . GLU A 1 87 ? -1.574 -6.641 -5.726 1.00 95.88 87 GLU A C 1
ATOM 704 O O . GLU A 1 87 ? -1.513 -6.729 -6.961 1.00 95.88 87 GLU A O 1
ATOM 709 N N . VAL A 1 88 ? -0.759 -5.836 -5.028 1.00 93.69 88 VAL A N 1
ATOM 710 C CA . VAL A 1 88 ? 0.315 -5.053 -5.668 1.00 93.69 88 VAL A CA 1
ATOM 711 C C . VAL A 1 88 ? 1.453 -5.944 -6.174 1.00 93.69 88 VAL A C 1
ATOM 713 O O . VAL A 1 88 ? 2.149 -5.575 -7.123 1.00 93.69 88 VAL A O 1
ATOM 716 N N . GLY A 1 89 ? 1.615 -7.133 -5.586 1.00 92.06 89 GLY A N 1
ATOM 717 C CA . GLY A 1 89 ? 2.635 -8.113 -5.951 1.00 92.06 89 GLY A CA 1
ATOM 718 C C . GLY A 1 89 ? 4.022 -7.788 -5.400 1.00 92.06 89 GLY A C 1
ATOM 719 O O . GLY A 1 89 ? 5.009 -8.033 -6.091 1.00 92.06 89 GLY A O 1
ATOM 720 N N . LEU A 1 90 ? 4.089 -7.206 -4.199 1.00 90.81 90 LEU A N 1
ATOM 721 C CA . LEU A 1 90 ? 5.337 -6.961 -3.473 1.00 90.81 90 LEU A CA 1
ATOM 722 C C . LEU A 1 90 ? 5.578 -8.078 -2.450 1.00 90.81 90 LEU A C 1
ATOM 724 O O . LEU A 1 90 ? 4.638 -8.693 -1.957 1.00 90.81 90 LEU A O 1
ATOM 728 N N . ASP A 1 91 ? 6.840 -8.309 -2.097 1.00 89.56 91 ASP A N 1
ATOM 729 C CA . ASP A 1 91 ? 7.224 -9.432 -1.229 1.00 89.56 91 ASP A CA 1
ATOM 730 C C . ASP A 1 91 ? 7.170 -9.088 0.270 1.00 89.56 91 ASP A C 1
ATOM 732 O O . ASP A 1 91 ? 7.221 -9.972 1.127 1.00 89.56 91 ASP A O 1
ATOM 736 N N . ARG A 1 92 ? 7.096 -7.795 0.613 1.00 92.44 92 ARG A N 1
ATOM 737 C CA . ARG A 1 92 ? 7.193 -7.324 1.997 1.00 92.44 92 ARG A CA 1
ATOM 738 C C . ARG A 1 92 ? 6.342 -6.090 2.267 1.00 92.44 92 ARG A C 1
ATOM 740 O O . ARG A 1 92 ? 6.361 -5.126 1.500 1.00 92.44 92 ARG A O 1
ATOM 747 N N . ALA A 1 93 ? 5.692 -6.092 3.430 1.00 95.00 93 ALA A N 1
ATOM 748 C CA . ALA A 1 93 ? 5.070 -4.917 4.027 1.00 95.00 93 ALA A CA 1
ATOM 749 C C . ALA A 1 93 ? 5.787 -4.503 5.324 1.00 95.00 93 ALA A C 1
ATOM 751 O O . ALA A 1 93 ? 6.239 -5.355 6.092 1.00 95.00 93 ALA A O 1
ATOM 752 N N . LEU A 1 94 ? 5.881 -3.198 5.589 1.00 94.62 94 LEU A N 1
ATOM 753 C CA . LEU A 1 94 ? 6.463 -2.645 6.813 1.00 94.62 94 LEU A CA 1
ATOM 754 C C . LEU A 1 94 ? 5.521 -1.616 7.443 1.00 94.62 94 LEU A C 1
ATOM 756 O O . LEU A 1 94 ? 5.189 -0.608 6.818 1.00 94.62 94 LEU A O 1
ATOM 760 N N . LYS A 1 95 ? 5.141 -1.842 8.706 1.00 94.50 95 LYS A N 1
ATOM 761 C CA . LYS A 1 95 ? 4.414 -0.843 9.496 1.00 94.50 95 LYS A CA 1
ATOM 762 C C . LYS A 1 95 ? 5.363 0.293 9.874 1.00 94.50 95 LYS A C 1
ATOM 764 O O . LYS A 1 95 ? 6.441 0.040 10.411 1.00 94.50 95 LYS A O 1
ATOM 769 N N . VAL A 1 96 ? 4.964 1.534 9.627 1.00 90.38 96 VAL A N 1
ATOM 770 C CA . VAL A 1 96 ? 5.727 2.736 9.987 1.00 90.38 96 VAL A CA 1
ATOM 771 C C . VAL A 1 96 ? 4.896 3.657 10.867 1.00 90.38 96 VAL A C 1
ATOM 773 O O . VAL A 1 96 ? 3.684 3.740 10.726 1.00 90.38 96 VAL A O 1
ATOM 776 N N . ASN A 1 97 ? 5.547 4.375 11.780 1.00 82.06 97 ASN A N 1
ATOM 777 C CA . ASN A 1 97 ? 4.858 5.355 12.629 1.00 82.06 97 ASN A CA 1
ATOM 778 C C . ASN A 1 97 ? 4.835 6.742 11.968 1.00 82.06 97 ASN A C 1
ATOM 780 O O . ASN A 1 97 ? 3.840 7.461 12.033 1.00 82.06 97 ASN A O 1
ATOM 784 N N . SER A 1 98 ? 5.911 7.096 11.265 1.00 73.44 98 SER A N 1
ATOM 785 C CA . SER A 1 98 ? 6.014 8.315 10.468 1.00 73.44 98 SER A CA 1
ATOM 786 C C . SER A 1 98 ? 6.858 8.057 9.223 1.00 73.44 98 SER A C 1
ATOM 788 O O . SER A 1 98 ? 7.804 7.268 9.246 1.00 73.44 98 SER A O 1
ATOM 790 N N . LEU A 1 99 ? 6.499 8.720 8.124 1.00 68.94 99 LEU A N 1
ATOM 791 C CA . LEU A 1 99 ? 7.300 8.765 6.906 1.00 68.94 99 LEU A CA 1
ATOM 792 C C . LEU A 1 99 ? 7.506 10.231 6.539 1.00 68.94 99 LEU A C 1
ATOM 794 O O . LEU A 1 99 ? 6.536 10.984 6.429 1.00 68.94 99 LEU A O 1
ATOM 798 N N . LYS A 1 100 ? 8.767 10.628 6.361 1.00 70.56 100 LYS A N 1
ATOM 799 C CA . LYS A 1 100 ? 9.131 11.962 5.887 1.00 70.56 100 LYS A CA 1
ATOM 800 C C . LYS A 1 100 ? 9.695 11.866 4.483 1.00 70.56 100 LYS A C 1
ATOM 802 O O . LYS A 1 100 ? 10.554 11.025 4.232 1.00 70.56 100 LYS A O 1
ATOM 807 N N . VAL A 1 101 ? 9.240 12.743 3.603 1.00 66.62 101 VAL A N 1
ATOM 808 C CA . VAL A 1 101 ? 9.771 12.894 2.249 1.00 66.62 101 VAL A CA 1
ATOM 809 C C . VAL A 1 101 ? 10.152 14.348 2.058 1.00 66.62 101 VAL A C 1
ATOM 811 O O . VAL A 1 101 ? 9.361 15.236 2.345 1.00 66.62 101 VAL A O 1
ATOM 814 N N . ASP A 1 102 ? 11.409 14.578 1.680 1.00 70.94 102 ASP A N 1
ATOM 815 C CA . ASP A 1 102 ? 12.006 15.911 1.523 1.00 70.94 102 ASP A CA 1
ATOM 816 C C . ASP A 1 102 ? 11.811 16.840 2.749 1.00 70.94 102 ASP A C 1
ATOM 818 O O . ASP A 1 102 ? 11.765 18.060 2.638 1.00 70.94 102 ASP A O 1
ATOM 822 N N . GLY A 1 103 ? 11.733 16.257 3.954 1.00 67.25 103 GLY A N 1
ATOM 823 C CA . GLY A 1 103 ? 11.541 16.979 5.221 1.00 67.25 103 GLY A CA 1
ATOM 824 C C . GLY A 1 103 ? 10.078 17.169 5.639 1.00 67.25 103 GLY A C 1
ATOM 825 O O . GLY A 1 103 ? 9.827 17.505 6.798 1.00 67.25 103 GLY A O 1
ATOM 826 N N . GLU A 1 104 ? 9.125 16.872 4.756 1.00 65.94 104 GLU A N 1
ATOM 827 C CA . GLU A 1 104 ? 7.690 16.950 5.026 1.00 65.94 104 GLU A CA 1
ATOM 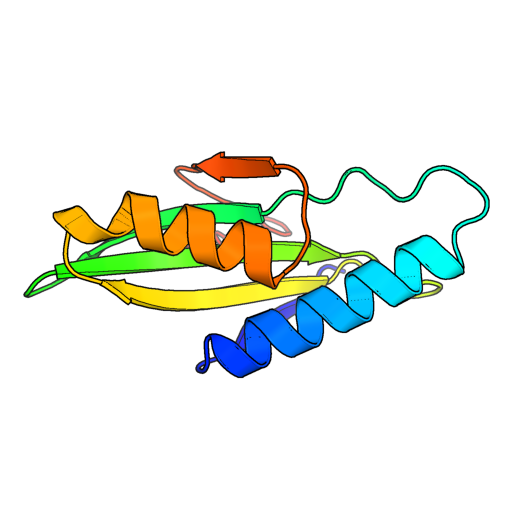828 C C . GLU A 1 104 ? 7.135 15.610 5.505 1.00 65.94 104 GLU A C 1
ATOM 830 O O . GLU A 1 104 ? 7.462 14.544 4.984 1.00 65.94 104 GLU A O 1
ATOM 835 N N . GLU A 1 105 ? 6.284 15.651 6.527 1.00 67.88 105 GLU A N 1
ATOM 836 C CA . GLU A 1 105 ? 5.635 14.458 7.057 1.00 67.88 105 GLU A CA 1
ATOM 837 C C . GLU A 1 105 ? 4.466 14.057 6.151 1.00 67.88 105 GLU A C 1
ATOM 839 O O . GLU A 1 105 ? 3.458 14.755 6.056 1.00 67.88 105 GLU A O 1
ATOM 844 N N . LEU A 1 106 ? 4.602 12.911 5.481 1.00 60.16 106 LEU A N 1
ATOM 845 C CA . LEU A 1 106 ? 3.616 12.409 4.521 1.00 60.16 106 LEU A CA 1
ATOM 846 C C . LEU A 1 106 ? 2.354 11.842 5.175 1.00 60.16 106 LEU A C 1
ATOM 848 O O . LEU A 1 106 ? 1.393 11.499 4.483 1.00 60.16 106 LEU A O 1
ATOM 852 N N . ALA A 1 107 ? 2.354 11.725 6.496 1.00 53.66 107 ALA A N 1
ATOM 853 C CA . ALA A 1 107 ? 1.233 11.227 7.263 1.00 53.66 107 ALA A CA 1
ATOM 854 C C . ALA A 1 107 ? 1.155 11.984 8.594 1.00 53.66 107 ALA A C 1
ATOM 856 O O . ALA A 1 107 ? 1.717 11.545 9.598 1.00 53.66 107 ALA A O 1
ATOM 857 N N . LYS A 1 108 ? 0.478 13.136 8.582 1.00 47.25 108 LYS A N 1
ATOM 858 C CA . LYS A 1 108 ? -0.172 13.643 9.793 1.00 47.25 108 LYS A CA 1
ATOM 859 C C . LYS A 1 108 ? -1.410 12.798 10.039 1.00 47.25 108 LYS A C 1
ATOM 861 O O . LYS A 1 108 ? -2.231 12.721 9.099 1.00 47.25 108 LYS A O 1
#

Radius of gyration: 13.86 Å; chains: 1; bounding box: 36×27×32 Å

Foldseek 3Di:
DEAEDEDADLVVLLVVLLVQQVVQVVPCPDDRPQWEWEWEWDDDVPAIKIKTWTWDDHPPDDIYIYIYIDTDHPVCNVVVQVVSCVSSPHDYYDYDPWDDDPNHTPDD